Protein AF-A0A524M155-F1 (afdb_monomer)

Solvent-accessible surface area (backbone atoms only — not comparable to full-atom values): 6710 Å² total; per-residue (Å²): 58,32,27,29,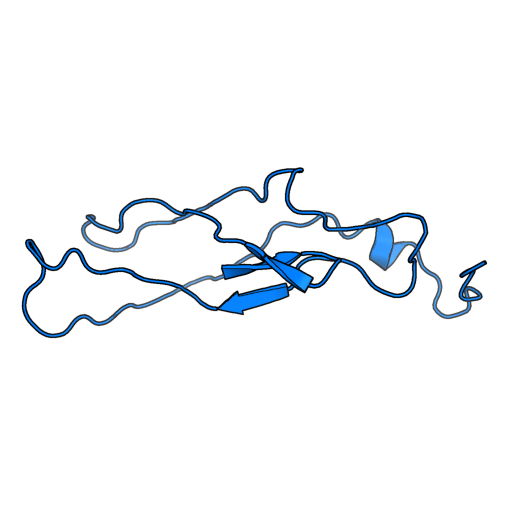58,87,61,52,80,44,79,74,79,60,74,84,84,92,70,82,81,90,75,95,74,75,67,81,85,54,84,87,56,43,39,69,52,92,79,44,75,90,58,77,39,72,45,82,75,49,86,82,83,84,79,55,78,92,80,58,81,88,88,86,85,88,84,85,77,87,88,79,83,91,75,88,55,64,83,66,71,71,56,57,95,84,58,75,86,80,67,124

Sequence (92 aa):
VVADFFGNVNILDMGKLNFSGWKRVTVAVPPTIVQRDYHYNDRMGLQILGFLIEPDMMETYGTYYVYLDDLRTYTDLFAEESRDPDDMVDSW

pLDDT: mean 86.69, std 11.97, range [53.75, 97.56]

Structure (mmCIF, N/CA/C/O backbone):
data_AF-A0A524M155-F1
#
_entry.id   AF-A0A524M155-F1
#
loop_
_atom_site.group_PDB
_atom_site.id
_atom_site.type_symbol
_atom_site.label_atom_id
_atom_site.label_alt_id
_atom_site.label_comp_id
_atom_site.label_asym_id
_atom_site.label_entity_id
_atom_site.label_seq_id
_atom_site.pdbx_PDB_ins_code
_atom_site.Cartn_x
_atom_site.Cartn_y
_atom_site.Cartn_z
_atom_site.occupancy
_atom_site.B_iso_or_equiv
_atom_site.auth_seq_id
_atom_site.auth_comp_id
_atom_site.auth_asym_id
_atom_site.auth_atom_id
_atom_site.pdbx_PDB_model_num
ATOM 1 N N . VAL A 1 1 ? 0.583 -5.615 -0.901 1.00 96.88 1 VAL A N 1
ATOM 2 C CA . VAL A 1 1 ? 1.431 -6.698 -1.450 1.00 96.88 1 VAL A CA 1
ATOM 3 C C . VAL A 1 1 ? 1.532 -6.508 -2.946 1.00 96.88 1 VAL A C 1
ATOM 5 O O . VAL A 1 1 ? 0.508 -6.268 -3.584 1.00 96.88 1 VAL A O 1
ATOM 8 N N . VAL A 1 2 ? 2.744 -6.553 -3.486 1.00 96.62 2 VAL A N 1
ATOM 9 C CA . VAL A 1 2 ? 3.010 -6.289 -4.903 1.00 96.62 2 VAL A CA 1
ATOM 10 C C . VAL A 1 2 ? 3.926 -7.362 -5.484 1.00 96.62 2 VAL A C 1
ATOM 12 O O . VAL A 1 2 ? 4.750 -7.907 -4.754 1.00 96.62 2 VAL A O 1
ATOM 15 N N . ALA A 1 3 ? 3.779 -7.668 -6.769 1.00 96.25 3 ALA A N 1
ATOM 16 C CA . ALA A 1 3 ? 4.771 -8.414 -7.532 1.00 96.25 3 ALA A CA 1
ATOM 17 C C . ALA A 1 3 ? 5.628 -7.430 -8.330 1.00 96.25 3 ALA A C 1
ATOM 19 O O . ALA A 1 3 ? 5.103 -6.496 -8.945 1.00 96.25 3 ALA A O 1
ATOM 20 N N . ASP A 1 4 ? 6.940 -7.637 -8.267 1.00 94.25 4 ASP A N 1
ATOM 21 C CA . ASP A 1 4 ? 7.906 -6.909 -9.080 1.00 94.25 4 ASP A CA 1
ATOM 22 C C . ASP A 1 4 ? 7.922 -7.427 -10.528 1.00 94.25 4 ASP A C 1
ATOM 24 O O . ASP A 1 4 ? 7.203 -8.364 -10.888 1.00 94.25 4 ASP A O 1
ATOM 28 N N . PHE A 1 5 ? 8.771 -6.822 -11.352 1.00 91.06 5 PHE A N 1
ATOM 29 C CA . PHE A 1 5 ? 8.986 -7.183 -12.749 1.00 91.06 5 PHE A CA 1
ATOM 30 C C . PHE A 1 5 ? 9.226 -8.685 -12.989 1.00 91.06 5 PHE A C 1
ATOM 32 O O . PHE A 1 5 ? 8.749 -9.257 -13.969 1.00 91.06 5 PHE A O 1
ATOM 39 N N . PHE A 1 6 ? 9.969 -9.333 -12.091 1.00 91.75 6 PHE A N 1
ATOM 40 C CA . PHE A 1 6 ? 10.337 -10.745 -12.184 1.00 91.75 6 PHE A CA 1
ATOM 41 C C . PHE A 1 6 ? 9.315 -11.669 -11.508 1.00 91.75 6 PHE A C 1
ATOM 43 O O . PHE A 1 6 ? 9.495 -12.887 -11.499 1.00 91.75 6 PHE A O 1
ATOM 50 N N . GLY A 1 7 ? 8.238 -11.112 -10.950 1.00 92.25 7 GLY A N 1
ATOM 51 C CA . GLY A 1 7 ? 7.221 -11.843 -10.204 1.00 92.25 7 GLY A CA 1
ATOM 52 C C . GLY A 1 7 ? 7.579 -12.092 -8.737 1.00 92.25 7 GLY A C 1
ATOM 53 O O . GLY A 1 7 ? 6.859 -12.833 -8.064 1.00 92.25 7 GLY A O 1
ATOM 54 N N . ASN A 1 8 ? 8.649 -11.489 -8.205 1.00 95.25 8 ASN A N 1
ATOM 55 C CA . ASN A 1 8 ? 8.959 -11.607 -6.783 1.00 95.25 8 ASN A CA 1
ATOM 56 C C . ASN A 1 8 ? 7.927 -10.834 -5.962 1.00 95.25 8 ASN A C 1
ATOM 58 O O . ASN A 1 8 ? 7.630 -9.663 -6.221 1.00 95.25 8 ASN A O 1
ATOM 62 N N . VAL A 1 9 ? 7.407 -11.489 -4.927 1.00 97.25 9 VAL A N 1
ATOM 63 C CA . VAL A 1 9 ? 6.407 -10.905 -4.037 1.00 97.25 9 VAL A CA 1
ATOM 64 C C . VAL A 1 9 ? 7.089 -10.034 -2.991 1.00 97.25 9 VAL A C 1
ATOM 66 O O . VAL A 1 9 ? 7.944 -10.492 -2.238 1.00 97.25 9 VAL A O 1
ATOM 69 N N . ASN A 1 10 ? 6.657 -8.782 -2.916 1.00 97.56 10 ASN A N 1
ATOM 70 C CA . ASN A 1 10 ? 7.167 -7.778 -2.001 1.00 97.56 10 ASN A CA 1
ATOM 71 C C . ASN A 1 10 ? 6.035 -7.183 -1.151 1.00 97.56 10 ASN A C 1
ATOM 73 O O . ASN A 1 10 ? 4.891 -7.005 -1.596 1.00 97.56 10 ASN A O 1
ATOM 77 N N . ILE A 1 11 ? 6.367 -6.838 0.092 1.00 97.31 11 ILE A N 1
ATOM 78 C CA . ILE A 1 11 ? 5.468 -6.144 1.014 1.00 97.31 11 ILE A CA 1
ATOM 79 C C . ILE A 1 11 ? 5.905 -4.683 1.087 1.00 97.31 11 ILE A C 1
ATOM 81 O O . ILE A 1 11 ? 7.043 -4.380 1.431 1.00 97.31 11 ILE A O 1
ATOM 85 N N . LEU A 1 12 ? 4.980 -3.783 0.758 1.00 96.50 12 LEU A N 1
ATOM 86 C CA . LEU A 1 12 ? 5.134 -2.352 0.988 1.00 96.50 12 LEU A CA 1
ATOM 87 C C . LEU A 1 12 ? 4.472 -2.025 2.325 1.00 96.50 12 LEU A C 1
ATOM 89 O O . LEU A 1 12 ? 3.246 -2.081 2.424 1.00 96.50 12 LEU A O 1
ATOM 93 N N . ASP A 1 13 ? 5.279 -1.727 3.342 1.00 95.88 13 ASP A N 1
ATOM 94 C CA . ASP A 1 13 ? 4.775 -1.339 4.659 1.00 95.88 13 ASP A CA 1
ATOM 95 C C . ASP A 1 13 ? 4.204 0.086 4.606 1.00 95.88 13 ASP A C 1
ATOM 97 O O . ASP A 1 13 ? 4.886 1.047 4.245 1.00 95.88 13 ASP A O 1
ATOM 101 N N . MET A 1 14 ? 2.923 0.207 4.945 1.00 95.25 14 MET A N 1
ATOM 102 C CA . MET A 1 14 ? 2.173 1.463 4.957 1.00 95.25 14 MET A CA 1
ATOM 103 C C . MET A 1 14 ? 2.010 2.037 6.378 1.00 95.25 14 MET A C 1
ATOM 105 O O . MET A 1 14 ? 1.392 3.088 6.562 1.00 95.25 14 MET A O 1
ATOM 109 N N . GLY A 1 15 ? 2.586 1.377 7.384 1.00 94.25 15 GLY A N 1
ATOM 110 C CA . GLY A 1 15 ? 2.528 1.749 8.788 1.00 94.25 15 GLY A CA 1
ATOM 111 C C . GLY A 1 15 ? 1.268 1.267 9.511 1.00 94.25 15 GLY A C 1
ATOM 112 O O . GLY A 1 15 ? 0.423 0.547 8.980 1.00 94.25 15 GLY A O 1
ATOM 113 N N . LYS A 1 16 ? 1.143 1.685 10.776 1.00 93.88 16 LYS A N 1
ATOM 114 C CA . LYS A 1 16 ? 0.052 1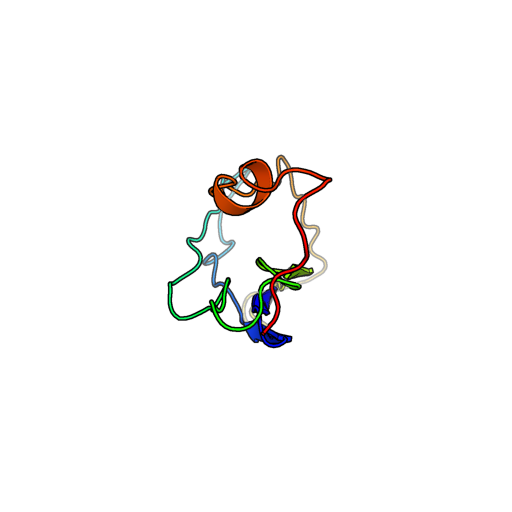.264 11.663 1.00 93.88 16 LYS A CA 1
ATOM 115 C C . LYS A 1 16 ? -1.276 1.950 11.328 1.00 93.88 16 LYS A C 1
ATOM 117 O O . LYS A 1 16 ? -1.328 3.149 11.045 1.00 93.88 16 LYS A O 1
ATOM 122 N N . LEU A 1 17 ? -2.365 1.197 11.487 1.00 93.81 17 LEU A N 1
ATOM 123 C CA . LEU A 1 17 ? -3.745 1.666 11.312 1.00 93.81 17 LEU A CA 1
ATOM 124 C C . LEU A 1 17 ? -4.401 2.154 12.623 1.00 93.81 17 LEU A C 1
ATOM 126 O O . LEU A 1 17 ? -5.621 2.215 12.730 1.00 93.81 17 LEU A O 1
ATOM 130 N N . ASN A 1 18 ? -3.607 2.514 13.639 1.00 91.62 18 ASN A N 1
ATOM 131 C CA . ASN A 1 18 ? -4.083 2.978 14.948 1.00 91.62 18 ASN A CA 1
ATOM 132 C C . ASN A 1 18 ? -4.458 4.475 14.935 1.00 91.62 18 ASN A C 1
ATOM 134 O O . ASN A 1 18 ? -3.821 5.312 15.577 1.00 91.62 18 ASN A O 1
ATOM 138 N N . PHE A 1 19 ? -5.489 4.831 14.174 1.00 93.50 19 PHE A N 1
ATOM 139 C CA . PHE A 1 19 ? -6.012 6.194 14.080 1.00 93.50 19 PHE A CA 1
ATOM 140 C C . PHE A 1 19 ? -7.543 6.213 14.156 1.00 93.50 19 PHE A C 1
ATOM 142 O O . PHE A 1 19 ? -8.199 5.190 13.990 1.00 93.50 19 PHE A O 1
ATOM 149 N N . SER A 1 20 ? -8.112 7.393 14.412 1.00 94.44 20 SER A N 1
ATOM 150 C CA . SER A 1 20 ? -9.561 7.614 14.396 1.00 94.44 20 SER A CA 1
ATOM 151 C C . SER A 1 20 ? -9.971 8.369 13.133 1.00 94.44 20 SER A C 1
ATOM 153 O O . SER A 1 20 ? -9.306 9.332 12.746 1.00 94.44 20 SER A O 1
ATOM 155 N N . GLY A 1 21 ? -11.073 7.946 12.511 1.00 95.44 21 GLY A N 1
ATOM 156 C CA . GLY A 1 21 ? -11.614 8.553 11.295 1.00 95.44 21 GLY A CA 1
ATOM 157 C C . GLY A 1 21 ? -10.823 8.225 10.025 1.00 95.44 21 GLY A C 1
ATOM 158 O O . GLY A 1 21 ? -10.077 7.250 9.967 1.00 95.44 21 GLY A O 1
ATOM 159 N N . TRP A 1 22 ? -11.011 9.043 8.988 1.00 96.88 22 TRP A N 1
ATOM 160 C CA . TRP A 1 22 ? -10.328 8.887 7.704 1.00 96.88 22 TRP A CA 1
ATOM 161 C C . TRP A 1 22 ? -8.887 9.380 7.7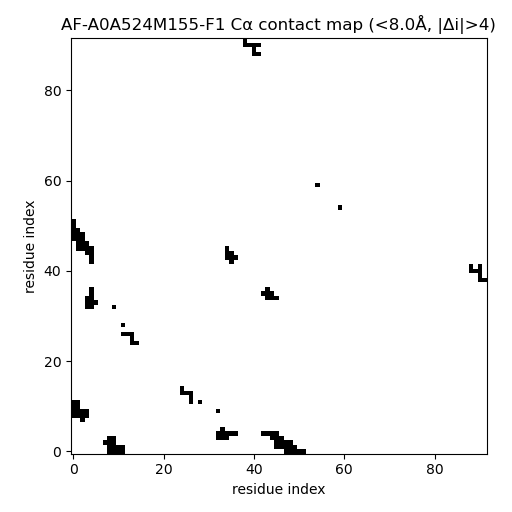82 1.00 96.88 22 TRP A C 1
ATOM 163 O O . TRP A 1 22 ? -8.625 10.515 8.186 1.00 96.88 22 TRP A O 1
ATOM 173 N N . LYS A 1 23 ? -7.946 8.549 7.332 1.00 96.38 23 LYS A N 1
ATOM 174 C CA . LYS A 1 23 ? -6.537 8.918 7.219 1.00 96.38 23 LYS A CA 1
ATOM 175 C C . LYS A 1 23 ? -6.000 8.488 5.866 1.00 96.38 23 LYS A C 1
ATOM 177 O O . LYS A 1 23 ? -6.139 7.335 5.473 1.00 96.38 23 LYS A O 1
ATOM 182 N N . ARG A 1 24 ? -5.332 9.416 5.182 1.00 95.50 24 ARG A N 1
ATOM 183 C CA . ARG A 1 24 ? -4.572 9.099 3.975 1.00 95.50 24 ARG A CA 1
ATOM 184 C C . ARG A 1 24 ? -3.310 8.332 4.363 1.00 95.50 24 ARG A C 1
ATOM 186 O O . ARG A 1 24 ? -2.501 8.842 5.140 1.00 95.50 24 ARG A O 1
ATOM 193 N N . VAL A 1 25 ? -3.139 7.145 3.793 1.00 95.31 25 VAL A N 1
ATOM 194 C CA . VAL A 1 25 ? -1.959 6.299 3.986 1.00 95.31 25 VAL A CA 1
ATOM 195 C C . VAL A 1 25 ? -1.231 6.168 2.650 1.00 95.31 25 VAL A C 1
ATOM 197 O O . VAL A 1 25 ? -1.858 5.918 1.625 1.00 95.31 25 VAL A O 1
ATOM 200 N N . THR A 1 26 ? 0.083 6.387 2.644 1.00 96.19 26 THR A N 1
ATOM 201 C CA . THR A 1 26 ? 0.901 6.417 1.424 1.00 96.19 26 THR A CA 1
ATOM 202 C C . THR A 1 26 ? 2.234 5.735 1.663 1.00 96.19 26 THR A C 1
ATOM 204 O O . THR A 1 26 ? 2.823 5.906 2.727 1.00 96.19 26 THR A O 1
ATOM 207 N N . VAL A 1 27 ? 2.743 5.048 0.648 1.00 96.38 27 VAL A N 1
ATOM 208 C CA . VAL A 1 27 ? 4.071 4.435 0.649 1.00 96.38 27 VAL A CA 1
ATOM 209 C C . VAL A 1 27 ? 4.715 4.661 -0.713 1.00 96.38 27 VAL A C 1
ATOM 211 O O . VAL A 1 27 ? 4.031 4.633 -1.736 1.00 96.38 27 VAL A O 1
ATOM 214 N N . ALA A 1 28 ? 6.018 4.928 -0.725 1.00 95.56 28 ALA A N 1
ATOM 215 C CA . ALA A 1 28 ? 6.791 4.972 -1.959 1.00 95.56 28 ALA A CA 1
ATOM 216 C C . ALA A 1 28 ? 7.240 3.556 -2.328 1.00 95.56 28 ALA A C 1
ATOM 218 O O . ALA A 1 28 ? 7.598 2.772 -1.450 1.00 95.56 28 ALA A O 1
ATOM 219 N N . VAL A 1 29 ? 7.260 3.235 -3.620 1.00 94.62 29 VAL A N 1
ATOM 220 C CA . VAL A 1 29 ? 7.858 1.983 -4.094 1.00 94.62 29 VAL A CA 1
ATOM 221 C C . VAL A 1 29 ? 9.380 2.173 -4.111 1.00 94.62 29 VAL A C 1
ATOM 223 O O . VAL A 1 29 ? 9.862 3.033 -4.851 1.00 94.62 29 VAL A O 1
ATOM 226 N N . PRO A 1 30 ? 10.156 1.448 -3.284 1.00 94.81 30 PRO A N 1
ATOM 227 C CA . PRO A 1 30 ? 11.605 1.597 -3.261 1.00 94.81 30 PRO A CA 1
ATOM 228 C C . PRO A 1 30 ? 12.242 1.086 -4.567 1.00 94.81 30 PRO A C 1
ATOM 230 O O . PRO A 1 30 ? 11.733 0.129 -5.151 1.00 94.81 30 PRO A O 1
ATOM 233 N N . PRO A 1 31 ? 13.406 1.627 -4.985 1.00 91.25 31 PRO A N 1
ATOM 234 C CA . PRO A 1 31 ? 14.117 1.172 -6.188 1.00 91.25 31 PRO A CA 1
ATOM 235 C C . PRO A 1 31 ? 14.553 -0.300 -6.158 1.00 91.25 31 PRO A C 1
ATOM 237 O O . PRO A 1 31 ? 14.871 -0.868 -7.195 1.00 91.25 31 PRO A O 1
ATOM 240 N N . THR A 1 32 ? 14.590 -0.918 -4.973 1.00 93.50 32 THR A N 1
ATOM 241 C CA . THR A 1 32 ? 14.890 -2.346 -4.799 1.00 93.50 32 THR A CA 1
ATOM 242 C C . THR A 1 32 ? 13.796 -3.255 -5.355 1.00 93.50 32 THR A C 1
ATOM 244 O O . THR A 1 32 ? 14.058 -4.426 -5.606 1.00 93.50 32 THR A O 1
ATOM 247 N N . ILE A 1 33 ? 12.578 -2.737 -5.530 1.00 94.62 33 ILE A N 1
ATOM 248 C CA . ILE A 1 33 ? 11.485 -3.430 -6.208 1.00 94.62 33 ILE A CA 1
ATOM 249 C C . ILE A 1 33 ? 11.573 -3.048 -7.680 1.00 94.62 33 ILE A C 1
ATOM 251 O O . ILE A 1 33 ? 11.247 -1.925 -8.071 1.00 94.62 33 ILE A O 1
ATOM 255 N N . VAL A 1 34 ? 12.070 -3.982 -8.484 1.00 92.06 34 VAL A N 1
ATOM 256 C CA . VAL A 1 34 ? 12.324 -3.754 -9.906 1.00 92.06 34 VAL A CA 1
ATOM 257 C C . VAL A 1 34 ? 10.996 -3.589 -10.640 1.00 92.06 34 VAL A C 1
ATOM 259 O O . VAL A 1 34 ? 10.117 -4.438 -10.537 1.00 92.06 34 VAL A O 1
ATOM 262 N N . GLN A 1 35 ? 10.851 -2.498 -11.389 1.00 88.94 35 GLN A N 1
ATOM 263 C CA . GLN A 1 35 ? 9.646 -2.199 -12.181 1.00 88.94 35 GLN A CA 1
ATOM 264 C C . GLN A 1 35 ? 9.903 -2.260 -13.693 1.00 88.94 35 GLN A C 1
ATOM 266 O O . GLN A 1 35 ? 8.969 -2.215 -14.488 1.00 88.94 35 GLN A O 1
ATOM 271 N N . ARG A 1 36 ? 11.171 -2.350 -14.108 1.00 86.00 36 ARG A N 1
ATOM 272 C CA . ARG A 1 36 ? 11.584 -2.456 -15.509 1.00 86.00 36 ARG A CA 1
ATOM 273 C C . ARG A 1 36 ? 12.963 -3.097 -15.602 1.00 86.00 36 ARG A C 1
ATOM 275 O O . ARG A 1 36 ? 13.829 -2.794 -14.783 1.00 86.00 36 ARG A O 1
ATOM 282 N N . ASP A 1 37 ? 13.167 -3.894 -16.642 1.00 82.56 37 ASP A N 1
ATOM 283 C CA . ASP A 1 37 ? 14.477 -4.351 -17.098 1.00 82.56 37 ASP A CA 1
ATOM 284 C C . ASP A 1 37 ? 14.644 -3.974 -18.579 1.00 82.56 37 ASP A C 1
ATOM 286 O O . ASP A 1 37 ? 13.704 -4.085 -19.361 1.00 82.56 37 ASP A O 1
ATOM 290 N N . TYR A 1 38 ? 15.819 -3.480 -18.968 1.00 77.06 38 TYR A N 1
ATOM 291 C CA . TYR A 1 38 ? 16.084 -3.055 -20.346 1.00 77.06 38 TYR A CA 1
ATOM 292 C C . TYR A 1 38 ? 16.241 -4.227 -21.325 1.00 77.06 38 TYR A C 1
ATOM 294 O O . TYR A 1 38 ? 16.140 -4.018 -22.531 1.00 77.06 38 TYR A O 1
ATOM 302 N N . HIS A 1 39 ? 16.489 -5.442 -20.831 1.00 78.44 39 HIS A N 1
ATOM 303 C CA . HIS A 1 39 ? 16.553 -6.648 -21.660 1.00 78.44 39 HIS A CA 1
ATOM 304 C C . HIS A 1 39 ? 15.167 -7.181 -22.037 1.00 78.44 39 HIS A C 1
ATOM 306 O O . HIS A 1 39 ? 15.048 -7.967 -22.968 1.00 78.44 39 HIS A O 1
ATOM 312 N N . TYR A 1 40 ? 14.126 -6.780 -21.307 1.00 74.75 40 TYR A N 1
ATOM 313 C CA . TYR A 1 40 ? 12.782 -7.332 -21.431 1.00 74.75 40 TYR A CA 1
ATOM 314 C C . TYR A 1 40 ? 11.791 -6.188 -21.643 1.00 74.75 40 TYR A C 1
ATOM 316 O O . TYR A 1 40 ? 11.251 -5.615 -20.699 1.00 74.75 40 TYR A O 1
ATOM 324 N N . ASN A 1 41 ? 11.567 -5.838 -22.909 1.00 68.69 41 ASN A N 1
ATOM 325 C CA . ASN A 1 41 ? 10.672 -4.745 -23.293 1.00 68.69 41 ASN A CA 1
ATOM 326 C C . ASN A 1 41 ? 9.204 -5.187 -23.444 1.00 68.69 41 ASN A C 1
ATOM 328 O O . ASN A 1 41 ? 8.357 -4.357 -23.768 1.00 68.69 41 ASN A O 1
ATOM 332 N N . ASP A 1 42 ? 8.882 -6.471 -23.273 1.00 67.31 42 ASP A N 1
ATOM 333 C CA . ASP A 1 42 ? 7.535 -7.042 -23.441 1.00 67.31 42 ASP A CA 1
ATOM 334 C C . ASP A 1 42 ? 6.707 -7.051 -22.144 1.00 67.31 42 ASP A C 1
ATOM 336 O O . ASP A 1 42 ? 5.487 -7.214 -22.176 1.00 67.31 42 ASP A O 1
ATOM 340 N N . ARG A 1 43 ? 7.361 -6.863 -20.998 1.00 66.88 43 ARG A N 1
ATOM 341 C CA . ARG A 1 43 ? 6.750 -6.773 -19.668 1.00 66.88 43 ARG A CA 1
ATOM 342 C C . ARG A 1 43 ? 7.213 -5.477 -19.041 1.00 66.88 43 ARG A C 1
ATOM 344 O O . ARG A 1 43 ? 8.354 -5.103 -19.254 1.00 66.88 43 ARG A O 1
ATOM 351 N N . MET A 1 44 ? 6.360 -4.790 -18.290 1.00 73.25 44 MET A N 1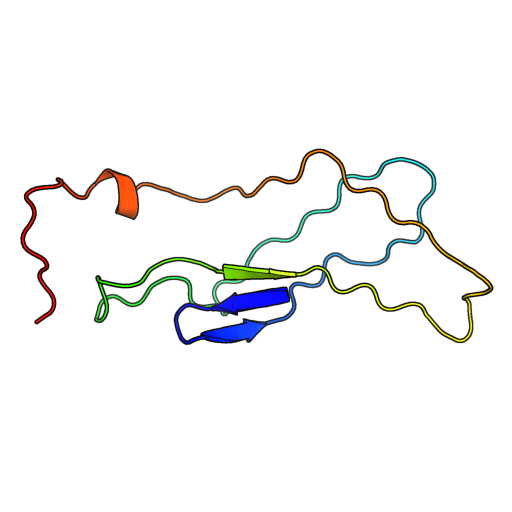
ATOM 352 C CA . MET A 1 44 ? 6.741 -3.608 -17.513 1.00 73.25 44 MET A CA 1
ATOM 353 C C . MET A 1 44 ? 5.827 -3.451 -16.299 1.00 73.25 44 MET A C 1
ATOM 355 O O . MET A 1 44 ? 4.696 -3.938 -16.273 1.00 73.25 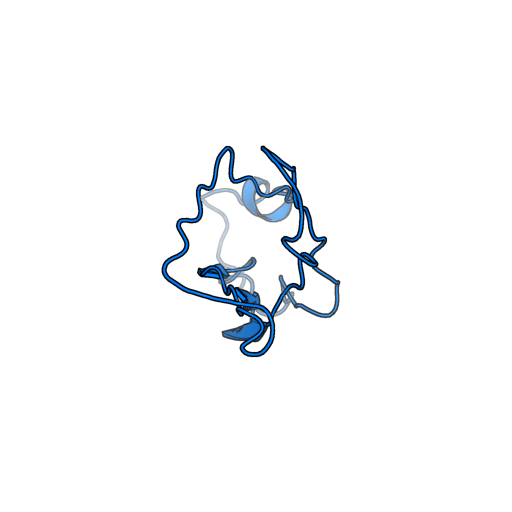44 MET A O 1
ATOM 359 N N . GLY A 1 45 ? 6.328 -2.727 -15.304 1.00 82.94 45 GLY A N 1
ATOM 360 C CA . GLY A 1 45 ? 5.544 -2.189 -14.207 1.00 82.94 45 GLY A CA 1
ATOM 361 C C . GLY A 1 45 ? 5.564 -3.026 -12.934 1.00 82.94 45 GLY A C 1
ATOM 362 O O . GLY A 1 45 ? 6.460 -3.828 -12.670 1.00 82.94 45 GLY A O 1
ATOM 363 N N . LEU A 1 46 ? 4.557 -2.759 -12.110 1.00 89.88 46 LEU A N 1
ATOM 364 C CA . LEU A 1 46 ? 4.349 -3.337 -10.793 1.00 89.88 46 LEU A CA 1
ATOM 365 C C . LEU A 1 46 ? 2.923 -3.880 -10.734 1.00 89.88 46 LEU A C 1
ATOM 367 O O . LEU A 1 46 ? 1.977 -3.165 -11.066 1.00 89.88 46 LEU A O 1
ATOM 371 N N . GLN A 1 47 ? 2.742 -5.107 -10.257 1.00 92.31 47 GLN A N 1
ATOM 372 C CA . GLN A 1 47 ? 1.407 -5.677 -10.098 1.00 92.31 47 GLN A CA 1
ATOM 373 C C . GLN A 1 47 ? 0.951 -5.582 -8.641 1.00 92.31 47 GLN A C 1
ATOM 375 O O . GLN A 1 47 ? 1.618 -6.084 -7.737 1.00 92.31 47 GLN A O 1
ATOM 380 N N . ILE A 1 48 ? -0.219 -4.987 -8.395 1.00 94.19 48 ILE A N 1
ATOM 381 C CA . ILE A 1 48 ? -0.856 -5.017 -7.071 1.00 94.19 48 ILE A CA 1
ATOM 382 C C . ILE A 1 48 ? -1.515 -6.387 -6.886 1.00 94.19 48 ILE A C 1
ATOM 384 O O . ILE A 1 48 ? -2.472 -6.716 -7.581 1.00 94.19 48 ILE A O 1
ATOM 388 N N . LEU A 1 49 ? -1.009 -7.178 -5.939 1.00 96.75 49 LEU A N 1
ATOM 389 C CA . LEU A 1 49 ? -1.541 -8.514 -5.642 1.00 96.75 49 LEU A CA 1
ATOM 390 C C . LEU A 1 49 ? -2.681 -8.476 -4.621 1.00 96.75 49 LEU A C 1
ATOM 392 O O . LEU A 1 49 ? -3.564 -9.327 -4.640 1.00 96.75 49 LEU A O 1
ATOM 396 N N . GLY A 1 50 ? -2.661 -7.497 -3.716 1.00 96.00 50 GLY A N 1
ATOM 397 C CA . GLY A 1 50 ? -3.708 -7.329 -2.713 1.00 96.00 50 GLY A CA 1
ATOM 398 C C . GLY A 1 50 ? -3.274 -6.516 -1.499 1.00 96.00 50 GLY A C 1
ATOM 399 O O . GLY A 1 50 ? -2.120 -6.085 -1.378 1.00 96.00 50 GLY A O 1
ATOM 400 N N . PHE A 1 51 ? -4.218 -6.329 -0.582 1.00 95.44 51 PHE A N 1
ATOM 401 C CA . PHE A 1 51 ? -4.012 -5.658 0.698 1.00 95.44 51 PHE A CA 1
ATOM 402 C C . PHE A 1 51 ? -3.740 -6.691 1.793 1.00 95.44 51 PHE A C 1
ATOM 404 O O . PHE A 1 51 ? -4.452 -7.686 1.897 1.00 95.44 51 PHE A O 1
ATOM 411 N N . LEU A 1 52 ? -2.712 -6.441 2.602 1.00 96.50 52 LEU A N 1
ATOM 412 C CA . LEU A 1 52 ? -2.369 -7.249 3.770 1.00 96.50 52 LEU A CA 1
ATOM 413 C C . LEU A 1 52 ? -2.631 -6.403 5.013 1.00 96.50 52 LEU A C 1
ATOM 415 O O . LEU A 1 52 ? -2.103 -5.299 5.124 1.00 96.50 52 LEU A O 1
ATOM 419 N N . ILE A 1 53 ? -3.467 -6.913 5.912 1.00 94.69 53 ILE A N 1
ATOM 420 C CA . ILE A 1 53 ? -3.777 -6.288 7.195 1.00 94.69 53 ILE A CA 1
ATOM 421 C C . ILE A 1 53 ? -3.520 -7.341 8.258 1.00 94.69 53 ILE A C 1
ATOM 423 O O . ILE A 1 53 ? -4.157 -8.392 8.245 1.00 94.69 53 ILE A O 1
ATOM 427 N N . GLU A 1 54 ? -2.584 -7.053 9.154 1.00 93.94 54 GLU A N 1
ATOM 428 C CA . GLU A 1 54 ? -2.165 -7.959 10.219 1.00 93.94 54 GLU A CA 1
ATOM 429 C C . GLU A 1 54 ? -2.626 -7.393 11.569 1.00 93.94 54 GLU A C 1
ATOM 431 O O . GLU A 1 54 ? -2.065 -6.404 12.047 1.00 93.94 54 GLU A O 1
ATOM 436 N N . PRO A 1 55 ? -3.685 -7.962 12.176 1.00 92.06 55 PRO A N 1
ATOM 437 C CA . PRO A 1 55 ? -4.114 -7.584 13.515 1.00 92.06 55 PRO A CA 1
ATOM 438 C C . PRO A 1 55 ? -3.082 -8.041 14.556 1.00 92.06 55 PRO A C 1
ATOM 440 O O . PRO A 1 55 ? -2.617 -9.180 14.512 1.00 92.06 55 PRO A O 1
ATOM 443 N N . ASP A 1 56 ? -2.768 -7.191 15.536 1.00 92.56 56 ASP A N 1
ATOM 444 C CA . ASP A 1 56 ? -1.998 -7.616 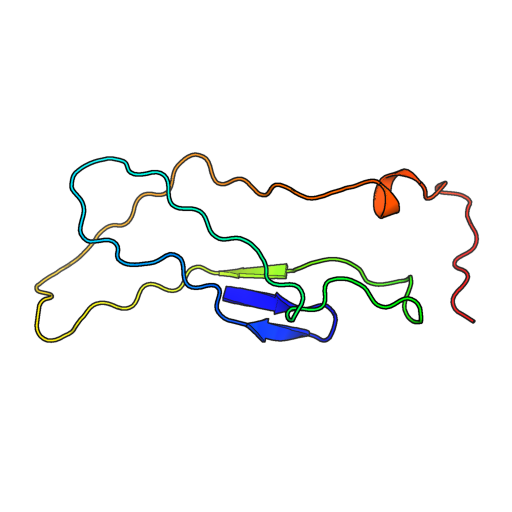16.707 1.00 92.56 56 ASP A CA 1
ATOM 445 C C . ASP A 1 56 ? -2.888 -8.469 17.623 1.00 92.56 56 ASP A C 1
ATOM 447 O O . ASP A 1 56 ? -3.851 -7.973 18.210 1.00 92.56 56 ASP A O 1
ATOM 451 N N . MET A 1 57 ? -2.579 -9.761 17.746 1.00 89.50 57 MET A N 1
ATOM 452 C CA . MET A 1 57 ? -3.385 -10.719 18.512 1.00 89.50 57 MET A CA 1
ATOM 453 C C . MET A 1 57 ? -3.503 -10.387 20.007 1.00 89.50 57 MET A C 1
ATOM 455 O O . MET A 1 57 ? -4.436 -10.864 20.648 1.00 89.50 57 MET A O 1
ATOM 459 N N . MET A 1 58 ? -2.580 -9.603 20.573 1.00 92.81 58 MET A N 1
ATOM 460 C CA . MET A 1 58 ? -2.632 -9.208 21.986 1.00 92.81 58 MET A CA 1
ATOM 461 C C . MET A 1 58 ? -3.521 -7.981 22.220 1.00 92.81 58 MET A C 1
ATOM 463 O O . MET A 1 58 ? -4.049 -7.797 23.319 1.00 92.81 58 MET A O 1
ATOM 467 N N . GLU A 1 59 ? -3.695 -7.144 21.196 1.00 88.50 59 GLU A N 1
ATOM 468 C CA . GLU A 1 59 ? -4.476 -5.904 21.281 1.00 88.50 59 GLU A CA 1
ATOM 469 C C . GLU A 1 59 ? -5.872 -6.027 20.655 1.00 88.50 59 GLU A C 1
ATOM 471 O O . GLU A 1 59 ? -6.768 -5.243 20.977 1.00 88.50 59 GLU A O 1
ATOM 476 N N . THR A 1 60 ? -6.072 -6.983 19.748 1.00 89.38 60 THR A N 1
ATOM 477 C CA . THR A 1 60 ? -7.279 -7.054 18.916 1.00 89.38 60 THR A CA 1
ATOM 478 C C . THR A 1 60 ? -8.374 -7.931 19.519 1.00 89.38 60 THR A C 1
ATOM 480 O O . THR A 1 60 ? -8.129 -9.020 20.030 1.00 89.38 60 THR A O 1
ATOM 483 N N . TYR A 1 61 ? -9.621 -7.455 19.435 1.00 87.00 61 TYR A N 1
ATOM 484 C CA . TYR A 1 61 ? -10.809 -8.128 19.961 1.00 87.00 61 TYR A CA 1
ATOM 485 C C . TYR A 1 61 ? -11.992 -7.945 19.000 1.00 87.00 61 TYR A C 1
ATOM 487 O O . TYR A 1 61 ? -12.405 -6.822 18.712 1.00 87.00 61 TYR A O 1
ATOM 495 N N . GLY A 1 62 ? -12.585 -9.053 18.549 1.00 88.62 62 GLY A N 1
ATOM 496 C CA . GLY A 1 62 ? -13.832 -9.049 17.776 1.00 88.62 62 GLY A CA 1
ATOM 497 C C . GLY A 1 62 ? -13.656 -8.965 16.257 1.00 88.62 62 GLY A C 1
ATOM 498 O O . GLY A 1 62 ? -12.718 -9.518 15.689 1.00 88.62 62 GLY A O 1
ATOM 499 N N . THR A 1 63 ? -14.628 -8.340 15.587 1.00 90.88 63 THR A N 1
ATOM 500 C CA . THR A 1 63 ? -14.704 -8.237 14.120 1.00 90.88 63 THR A CA 1
ATOM 501 C C . THR A 1 63 ? -14.404 -6.815 13.673 1.00 90.88 63 THR A C 1
ATOM 503 O O . THR A 1 63 ? -15.011 -5.866 14.166 1.00 90.88 63 THR A O 1
ATOM 506 N N . TYR A 1 64 ? -13.507 -6.684 12.700 1.00 89.56 64 TYR A N 1
ATOM 507 C CA . TYR A 1 64 ? -13.105 -5.405 12.129 1.00 89.56 64 TYR A CA 1
ATOM 508 C C . TYR A 1 64 ? -13.637 -5.262 10.707 1.00 89.56 64 TYR A C 1
ATOM 510 O O . TYR A 1 64 ? -13.644 -6.221 9.936 1.00 89.56 64 TYR A O 1
ATOM 518 N N . TYR A 1 65 ? -14.039 -4.043 10.360 1.00 92.12 65 TYR A N 1
ATOM 519 C CA . TYR A 1 65 ? -14.395 -3.653 9.001 1.00 92.12 65 TYR A CA 1
ATOM 520 C C . TYR A 1 65 ? -13.409 -2.595 8.533 1.00 92.12 65 TYR A C 1
ATOM 522 O O . TYR A 1 65 ? -13.117 -1.649 9.266 1.00 92.12 65 TYR A O 1
ATOM 530 N N . VAL A 1 66 ? -12.902 -2.758 7.316 1.00 92.94 66 VAL A N 1
ATOM 531 C CA . VAL A 1 66 ? -11.949 -1.832 6.707 1.00 92.94 66 VAL A CA 1
ATOM 532 C C . VAL A 1 66 ? -12.608 -1.226 5.484 1.00 92.94 66 VAL A C 1
ATOM 534 O O . VAL A 1 66 ? -13.079 -1.945 4.606 1.00 92.94 66 VAL A O 1
ATOM 537 N N . TYR A 1 67 ? -12.635 0.102 5.445 1.00 95.69 67 TYR A N 1
ATOM 538 C CA . TYR A 1 67 ? -13.160 0.870 4.327 1.00 95.69 67 TYR A CA 1
ATOM 539 C C . TYR A 1 67 ? -11.996 1.577 3.647 1.00 95.69 67 TYR A C 1
ATOM 541 O O . TYR A 1 67 ? -11.191 2.235 4.305 1.00 95.69 67 TYR A O 1
ATOM 549 N N . LEU A 1 68 ? -11.906 1.414 2.332 1.00 95.31 68 LEU A N 1
ATOM 550 C CA . LEU A 1 68 ? -10.929 2.087 1.492 1.00 95.31 68 LEU A CA 1
ATOM 551 C C . LEU A 1 68 ? -11.684 3.074 0.613 1.00 95.31 68 LEU A C 1
ATOM 553 O O . LEU A 1 68 ? -12.714 2.721 0.039 1.00 95.31 68 LEU A O 1
ATOM 557 N N . ASP A 1 69 ? -11.160 4.286 0.515 1.00 97.00 69 ASP A N 1
ATOM 558 C CA . ASP A 1 69 ? -11.648 5.302 -0.406 1.00 97.00 69 ASP A CA 1
ATOM 559 C C . ASP A 1 69 ? -10.462 5.885 -1.173 1.00 97.00 69 ASP A C 1
ATOM 561 O O . ASP A 1 69 ? -9.342 5.934 -0.657 1.00 97.00 69 ASP A O 1
ATOM 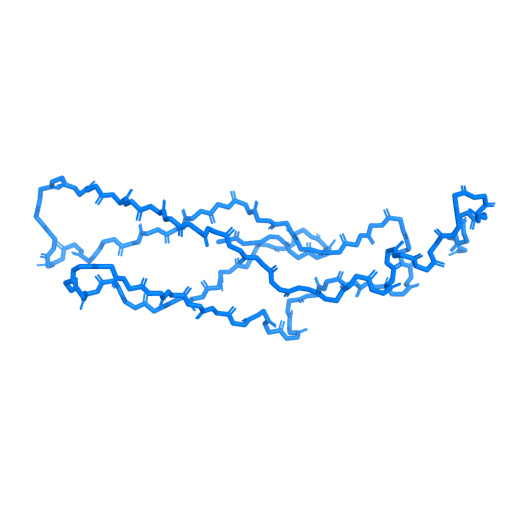565 N N . ASP A 1 70 ? -10.727 6.298 -2.408 1.00 96.19 70 ASP A N 1
ATOM 566 C CA . ASP A 1 70 ? -9.785 7.015 -3.263 1.00 96.19 70 ASP A CA 1
ATOM 567 C C . ASP A 1 70 ? -8.416 6.325 -3.461 1.00 96.19 70 ASP A C 1
ATOM 569 O O . ASP A 1 70 ? -7.350 6.924 -3.291 1.00 96.19 70 ASP A O 1
ATOM 573 N N . LEU A 1 71 ? -8.427 5.038 -3.831 1.00 94.38 71 LEU A N 1
ATOM 574 C CA . LEU A 1 71 ? -7.201 4.300 -4.149 1.00 94.38 71 LEU A CA 1
ATOM 575 C C . LEU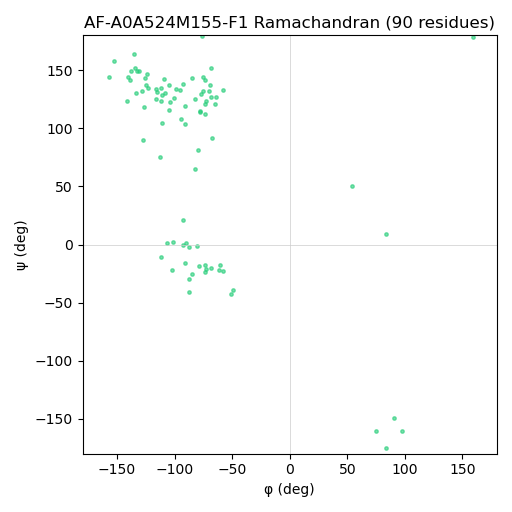 A 1 71 ? -6.528 4.888 -5.399 1.00 94.38 71 LEU A C 1
ATOM 577 O O . LEU A 1 71 ? -7.111 4.891 -6.483 1.00 94.38 71 LEU A O 1
ATOM 581 N N . ARG A 1 72 ? -5.281 5.350 -5.256 1.00 93.88 72 ARG A N 1
ATOM 582 C CA . ARG A 1 72 ? -4.504 5.959 -6.345 1.00 93.88 72 ARG A CA 1
ATOM 583 C C . ARG A 1 72 ? -3.054 5.492 -6.353 1.00 93.88 72 ARG A C 1
ATOM 585 O O . ARG A 1 72 ? -2.452 5.280 -5.301 1.00 93.88 72 ARG A O 1
ATOM 592 N N . THR A 1 73 ? -2.483 5.447 -7.551 1.00 91.19 73 THR A N 1
ATOM 593 C CA . THR A 1 73 ? -1.058 5.212 -7.800 1.00 91.19 73 THR A CA 1
ATOM 594 C C . THR A 1 73 ? -0.512 6.380 -8.609 1.00 91.19 73 THR A C 1
ATOM 596 O O . THR A 1 73 ? -1.137 6.810 -9.574 1.00 91.19 73 THR A O 1
ATOM 599 N N . TYR A 1 74 ? 0.650 6.895 -8.211 1.00 90.62 74 TYR A N 1
ATOM 600 C CA . TYR A 1 74 ? 1.386 7.897 -8.977 1.00 90.62 74 TYR A CA 1
ATOM 601 C C . TYR A 1 74 ? 2.562 7.194 -9.641 1.00 90.62 74 TYR A C 1
ATOM 603 O O . TYR A 1 74 ? 3.432 6.669 -8.948 1.00 90.62 74 TYR A O 1
ATOM 611 N N . THR A 1 75 ? 2.558 7.160 -10.969 1.00 86.62 75 THR A N 1
ATOM 612 C CA . THR A 1 75 ? 3.623 6.567 -11.776 1.00 86.62 75 THR A CA 1
ATOM 613 C C . THR A 1 75 ? 3.974 7.500 -12.919 1.00 86.62 75 THR A C 1
ATOM 615 O O . THR A 1 75 ? 3.131 8.269 -13.380 1.00 86.62 75 THR A O 1
ATOM 618 N N . ASP A 1 76 ? 5.219 7.417 -13.366 1.00 82.44 76 ASP A N 1
ATOM 619 C CA . ASP A 1 76 ? 5.609 7.947 -14.663 1.00 82.44 76 ASP A CA 1
ATOM 620 C C . ASP A 1 76 ? 5.094 6.994 -15.755 1.00 82.44 76 ASP A C 1
ATOM 622 O O . ASP A 1 76 ? 5.239 5.775 -15.626 1.00 82.44 76 ASP A O 1
ATOM 626 N N . LEU A 1 77 ? 4.451 7.549 -16.782 1.00 76.75 77 LEU A N 1
ATOM 627 C CA . LEU A 1 77 ? 3.914 6.821 -17.937 1.00 76.75 77 LEU A CA 1
ATOM 628 C C . LEU A 1 77 ? 4.743 7.045 -19.204 1.00 76.75 77 LEU A C 1
ATOM 630 O O . LEU A 1 77 ? 4.416 6.478 -20.242 1.00 76.75 77 LEU A O 1
ATOM 634 N N . PHE A 1 78 ? 5.829 7.820 -19.136 1.00 74.56 78 PHE A N 1
ATOM 635 C CA . PHE A 1 78 ? 6.624 8.200 -20.303 1.00 74.56 78 PHE A CA 1
ATOM 636 C C . PHE A 1 78 ? 7.024 7.001 -21.174 1.00 74.56 78 PHE A C 1
ATOM 638 O O . PHE A 1 78 ? 6.917 7.069 -22.391 1.00 74.56 78 PHE A O 1
ATOM 645 N N . ALA A 1 79 ? 7.432 5.887 -20.559 1.00 66.75 79 ALA A N 1
ATOM 646 C CA . ALA A 1 79 ? 7.854 4.683 -21.279 1.00 66.75 79 ALA A CA 1
ATOM 647 C C . ALA A 1 79 ? 6.706 3.899 -21.948 1.00 66.75 79 ALA A C 1
ATOM 649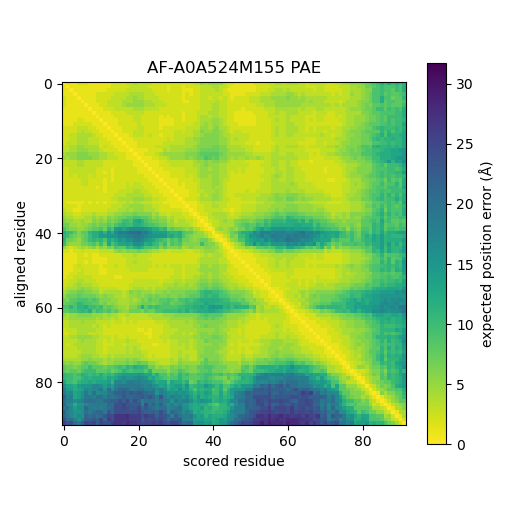 O O . ALA A 1 79 ? 6.974 3.115 -22.856 1.00 66.75 79 ALA A O 1
ATOM 650 N N . GLU A 1 80 ? 5.463 4.079 -21.494 1.00 67.81 80 GLU A N 1
ATOM 651 C CA . GLU A 1 80 ? 4.276 3.476 -22.116 1.00 67.81 80 GLU A CA 1
ATOM 652 C C . GLU A 1 80 ? 3.726 4.375 -23.226 1.00 67.81 80 GLU A C 1
ATOM 654 O O . GLU A 1 80 ? 3.380 3.897 -24.300 1.00 67.81 80 GLU A O 1
ATOM 659 N N . GLU A 1 81 ? 3.696 5.690 -23.000 1.00 65.56 81 GLU A N 1
ATOM 660 C CA . GLU A 1 81 ? 3.194 6.662 -23.979 1.00 65.56 81 GLU A CA 1
ATOM 661 C C . GLU A 1 81 ? 4.145 6.879 -25.162 1.00 65.56 81 GLU A C 1
ATOM 663 O O . GLU A 1 81 ? 3.706 7.293 -26.232 1.00 65.56 81 GLU A O 1
ATOM 668 N N . SER A 1 82 ? 5.443 6.606 -24.999 1.00 64.81 82 SER A N 1
ATOM 669 C CA . SER A 1 82 ? 6.432 6.783 -26.065 1.00 64.81 82 SER A CA 1
ATOM 670 C C . SER A 1 82 ? 6.475 5.644 -27.090 1.00 64.81 82 SER A C 1
ATOM 672 O O . SER A 1 82 ? 7.311 5.708 -27.986 1.00 64.81 82 SER A O 1
ATOM 674 N N . ARG A 1 83 ? 5.662 4.588 -26.939 1.00 65.00 83 ARG A N 1
ATOM 675 C CA . ARG A 1 83 ? 5.600 3.468 -27.894 1.00 65.00 83 ARG A CA 1
ATOM 676 C C . ARG A 1 83 ? 4.531 3.752 -28.940 1.00 65.00 83 ARG A C 1
ATOM 678 O O . ARG A 1 83 ? 3.356 3.875 -28.594 1.00 65.00 83 ARG A O 1
ATOM 685 N N . ASP A 1 84 ? 4.927 3.833 -30.205 1.00 64.94 84 ASP A N 1
ATOM 686 C CA . ASP A 1 84 ? 3.955 3.901 -31.296 1.00 64.94 84 ASP A CA 1
ATOM 687 C C . ASP A 1 84 ? 3.321 2.504 -31.471 1.00 64.94 84 ASP A C 1
ATOM 689 O O . ASP A 1 84 ? 4.030 1.501 -31.354 1.00 64.94 84 ASP A O 1
ATOM 693 N N . PRO A 1 85 ? 2.011 2.365 -31.753 1.00 64.38 85 PRO A N 1
ATOM 694 C CA . PRO A 1 85 ? 1.387 1.053 -31.958 1.00 64.38 85 PRO A CA 1
ATOM 695 C C . PRO A 1 85 ? 2.029 0.230 -33.084 1.00 64.38 85 PRO A C 1
ATOM 697 O O . PRO A 1 85 ? 1.911 -0.995 -33.090 1.00 64.38 85 PRO A O 1
ATOM 700 N N . ASP A 1 86 ? 2.701 0.911 -34.016 1.00 69.25 86 ASP A N 1
ATOM 701 C CA . ASP A 1 86 ? 3.400 0.329 -35.161 1.00 69.25 86 ASP A CA 1
ATOM 702 C C . ASP A 1 86 ? 4.893 0.045 -34.880 1.00 69.25 86 ASP A C 1
ATOM 704 O O . ASP A 1 86 ? 5.594 -0.463 -35.762 1.00 69.25 86 ASP A O 1
ATOM 708 N N . ASP A 1 87 ? 5.396 0.342 -33.672 1.00 68.38 87 ASP A N 1
ATOM 709 C CA . ASP A 1 87 ? 6.777 0.034 -33.301 1.00 68.38 87 ASP A CA 1
ATOM 710 C C . ASP A 1 87 ? 6.998 -1.480 -33.293 1.00 68.38 87 ASP A C 1
ATOM 712 O O . ASP A 1 87 ? 6.311 -2.255 -32.618 1.00 68.38 87 ASP A O 1
ATOM 716 N N . MET A 1 88 ? 8.021 -1.914 -34.029 1.00 67.25 88 MET A N 1
ATOM 717 C CA . MET A 1 88 ? 8.479 -3.294 -33.961 1.00 67.25 88 MET A CA 1
ATOM 718 C C . MET A 1 88 ? 8.879 -3.625 -32.519 1.00 67.25 88 MET A C 1
ATOM 720 O O . MET A 1 88 ? 9.613 -2.871 -31.880 1.00 67.25 88 MET A O 1
ATOM 724 N N . VAL A 1 89 ? 8.424 -4.776 -32.009 1.00 65.75 89 VAL A N 1
ATOM 725 C CA . VAL A 1 89 ? 8.864 -5.287 -30.704 1.00 65.75 89 VAL A CA 1
ATOM 726 C C . VAL A 1 89 ? 10.340 -5.666 -30.818 1.00 65.75 89 VAL A C 1
ATOM 728 O O . VAL A 1 89 ? 10.678 -6.782 -31.211 1.00 65.75 89 VAL A O 1
ATOM 731 N N . ASP A 1 90 ? 11.218 -4.715 -30.508 1.00 55.19 90 ASP A N 1
ATOM 732 C CA . ASP A 1 90 ? 12.663 -4.917 -30.481 1.00 55.19 90 ASP A CA 1
ATOM 733 C C . ASP A 1 90 ? 13.043 -5.614 -29.166 1.00 55.19 90 ASP A C 1
ATOM 735 O O . ASP A 1 90 ? 13.356 -5.001 -28.139 1.00 55.19 90 ASP A O 1
ATOM 739 N N . SER A 1 91 ? 12.865 -6.934 -29.178 1.00 55.09 91 SER A N 1
ATOM 740 C CA . SER A 1 91 ? 13.308 -7.863 -28.143 1.00 55.09 91 SER A CA 1
ATOM 741 C C . SER A 1 91 ? 14.408 -8.734 -28.746 1.00 55.09 91 SER A C 1
ATOM 743 O O . SER A 1 91 ? 14.149 -9.873 -29.133 1.00 55.09 91 SER A O 1
ATOM 745 N N . TRP A 1 92 ? 15.600 -8.160 -28.906 1.00 53.75 92 TRP A N 1
ATOM 746 C CA . TRP A 1 92 ? 16.810 -8.870 -29.337 1.00 53.75 92 TRP A CA 1
ATOM 747 C C . TRP A 1 92 ? 17.327 -9.894 -28.316 1.00 53.75 92 TRP A C 1
ATOM 749 O O . TRP A 1 92 ? 17.258 -9.628 -27.094 1.00 53.75 92 TRP A O 1
#

Mean predicted aligned error: 6.6 Å

Secondary structure (DSSP, 8-state):
-EE-TT--EE---------SS---------TTS---BTTB-S--S-EE--------TTT--S---------------HHHHT--TT------

Foldseek 3Di:
DKAAQVRDDDDFDQDDPPDPDDDDTDTDDDVVRHFDDPLDLPTGGMGDPDDDDDDDPVPDDDDDDDDDDDDDDDDDCCSVVVDDPPDDPPND

Radius of gyration: 18.01 Å; Cα contacts (8 Å, |Δi|>4): 67; chains: 1; bounding box: 32×21×57 Å